Protein AF-A0A7S1YVV1-F1 (afdb_monomer_lite)

Sequence (171 aa):
YRSPTERMQSRLGAFLDSTLGRSPNRARGLRAMRRRYGSIETSPLPSRDYVLDRYAQHTSICRDSADVLRNCQVVSRLAGTAAVLLAATKAAASASAGVGRGGAGAGTAFAAALSILDGVLLPKRLAVVLAVLALAKRGADRLAGEYRFKYTEKYRDRDLARIPKVWADPE

pLDDT: mean 73.51, std 15.64, range [39.25, 96.25]

Structure (mmCIF, N/CA/C/O backbone):
data_AF-A0A7S1YVV1-F1
#
_entry.id   AF-A0A7S1YVV1-F1
#
loop_
_atom_site.group_PDB
_atom_site.id
_atom_site.type_symbol
_atom_site.label_atom_id
_atom_site.label_alt_id
_atom_site.label_comp_id
_atom_site.label_asym_id
_atom_site.label_entity_id
_atom_site.label_seq_id
_atom_site.pdbx_PDB_ins_code
_atom_site.Cartn_x
_atom_site.Cartn_y
_atom_site.Cartn_z
_atom_site.occupancy
_atom_site.B_iso_or_equiv
_atom_site.auth_seq_id
_atom_site.auth_comp_id
_atom_site.auth_asym_id
_atom_site.auth_atom_id
_atom_site.pdbx_PDB_model_num
ATOM 1 N N . TYR A 1 1 ? -28.665 -37.174 23.383 1.00 66.81 1 TYR A N 1
ATOM 2 C CA . TYR A 1 1 ? -27.239 -37.406 23.700 1.00 66.81 1 TYR A CA 1
ATOM 3 C C . TYR A 1 1 ? -26.436 -36.403 22.875 1.00 66.81 1 TYR A C 1
ATOM 5 O O . TYR A 1 1 ? -26.625 -36.402 21.670 1.00 66.81 1 TYR A O 1
ATOM 13 N N . ARG A 1 2 ? -25.663 -35.483 23.479 1.00 66.44 2 ARG A N 1
ATOM 14 C CA . ARG A 1 2 ? -24.862 -34.497 22.714 1.00 66.44 2 ARG A CA 1
ATOM 15 C C . ARG A 1 2 ? -23.501 -35.077 22.360 1.00 66.44 2 ARG A C 1
ATOM 17 O O . ARG A 1 2 ? -22.883 -35.702 23.228 1.00 66.44 2 ARG A O 1
ATOM 24 N N . SER A 1 3 ? -23.039 -34.837 21.137 1.00 79.12 3 SER A N 1
ATOM 25 C CA . SER A 1 3 ? -21.712 -35.275 20.699 1.00 79.12 3 SER A CA 1
ATOM 26 C C . SER A 1 3 ? -20.605 -34.572 21.506 1.00 79.12 3 SER A C 1
ATOM 28 O O . SER A 1 3 ? -20.814 -33.467 22.025 1.00 79.12 3 SER A O 1
ATOM 30 N N . PRO A 1 4 ? -19.410 -35.175 21.640 1.00 81.81 4 PRO A N 1
ATOM 31 C CA . PRO A 1 4 ? -18.269 -34.528 22.292 1.00 81.81 4 PRO A CA 1
ATOM 32 C C . PRO A 1 4 ? -17.956 -33.139 21.709 1.00 81.81 4 PRO A C 1
ATOM 34 O O . PRO A 1 4 ? -17.661 -32.208 22.458 1.00 81.81 4 PRO A O 1
ATOM 37 N N . THR A 1 5 ? -18.124 -32.973 20.395 1.00 79.44 5 THR A N 1
ATOM 38 C CA . THR A 1 5 ? -17.935 -31.705 19.678 1.00 79.44 5 THR A CA 1
ATOM 39 C C . THR A 1 5 ? -18.963 -30.646 20.081 1.00 79.44 5 THR A C 1
ATOM 41 O O . THR A 1 5 ? -18.585 -29.516 20.383 1.00 79.44 5 THR A O 1
ATOM 44 N N . GLU A 1 6 ? -20.249 -31.000 20.184 1.00 69.88 6 GLU A N 1
ATOM 45 C CA . GLU A 1 6 ? -21.296 -30.079 20.665 1.00 69.88 6 GLU A CA 1
ATOM 46 C C . GLU A 1 6 ? -21.071 -29.655 22.119 1.00 69.88 6 GLU A C 1
ATOM 48 O O . GLU A 1 6 ? -21.306 -28.504 22.488 1.00 69.88 6 GLU A O 1
ATOM 53 N N . ARG A 1 7 ? -20.598 -30.576 22.970 1.00 78.8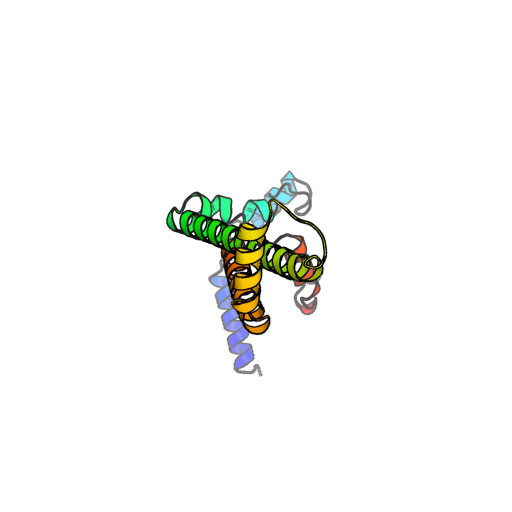8 7 ARG A N 1
ATOM 54 C CA . ARG A 1 7 ? -20.249 -30.249 24.361 1.00 78.88 7 ARG A CA 1
ATOM 55 C C . ARG A 1 7 ? -19.079 -29.273 24.419 1.00 78.88 7 ARG A C 1
ATOM 57 O O . ARG A 1 7 ? -19.101 -28.361 25.241 1.00 78.88 7 ARG A O 1
ATOM 64 N N . MET A 1 8 ? -18.083 -29.443 23.552 1.00 86.19 8 MET A N 1
ATOM 65 C CA . MET A 1 8 ? -16.940 -28.536 23.462 1.00 86.19 8 MET A CA 1
ATOM 66 C C . MET A 1 8 ? -17.362 -27.144 22.978 1.00 86.19 8 MET A C 1
ATOM 68 O O . MET A 1 8 ? -17.005 -26.159 23.615 1.00 86.19 8 MET A O 1
ATOM 72 N N . GLN A 1 9 ? -18.178 -27.053 21.924 1.00 75.50 9 GLN A N 1
ATOM 73 C CA . GLN A 1 9 ? -18.702 -25.776 21.421 1.00 75.50 9 GLN A CA 1
ATOM 74 C C . GLN A 1 9 ? -19.567 -25.058 22.462 1.00 75.50 9 GLN A C 1
ATOM 76 O O . GLN A 1 9 ? -19.410 -23.860 22.668 1.00 75.50 9 GLN A O 1
ATOM 81 N N . SER A 1 10 ? -20.418 -25.790 23.185 1.00 72.50 10 SER A N 1
ATOM 82 C CA . SER A 1 10 ? -21.220 -25.239 24.283 1.00 72.50 10 SER A CA 1
ATOM 83 C C . SER A 1 10 ? -20.358 -24.702 25.429 1.00 72.50 10 SER A C 1
ATOM 85 O O . SER A 1 10 ? -20.669 -23.648 25.979 1.00 72.50 10 SER A O 1
ATOM 87 N N . ARG A 1 11 ? -19.275 -25.402 25.788 1.00 82.31 11 ARG A N 1
ATOM 88 C CA . ARG A 1 11 ? -18.334 -24.950 26.824 1.00 82.31 11 ARG A CA 1
ATOM 89 C C . ARG A 1 11 ? -17.518 -23.750 26.372 1.00 82.31 11 ARG A C 1
ATOM 91 O O . ARG A 1 11 ? -17.296 -22.854 27.174 1.00 82.31 11 ARG A O 1
ATOM 98 N N . LEU A 1 12 ? -17.103 -23.720 25.107 1.00 77.50 12 LEU A N 1
ATOM 99 C CA . LEU A 1 12 ? -16.408 -22.579 24.522 1.00 77.50 12 LEU A CA 1
ATOM 100 C C . LEU A 1 12 ? -17.331 -21.357 24.463 1.00 77.50 12 LEU A C 1
ATOM 102 O O . LEU A 1 12 ? -16.908 -20.276 24.843 1.00 77.50 12 LEU A O 1
ATOM 106 N N . GLY A 1 13 ? -18.597 -21.535 24.075 1.00 65.69 13 GLY A N 1
ATOM 107 C CA . GLY A 1 13 ? -19.614 -20.483 24.121 1.00 65.69 13 GLY A CA 1
ATOM 108 C C . GLY A 1 13 ? -19.802 -19.937 25.537 1.00 65.69 13 GLY A C 1
ATOM 109 O O . GLY A 1 13 ? -19.641 -18.745 25.751 1.00 65.69 13 GLY A O 1
ATOM 110 N N . ALA A 1 14 ? -19.998 -20.812 26.529 1.00 69.06 14 ALA A N 1
ATOM 111 C CA . ALA A 1 14 ? -20.111 -20.410 27.934 1.00 69.06 14 ALA A CA 1
ATOM 112 C C . ALA A 1 14 ? -18.835 -19.738 28.479 1.00 69.06 14 ALA A C 1
ATOM 114 O O . ALA A 1 14 ? -18.907 -18.800 29.273 1.00 69.06 14 ALA A O 1
ATOM 115 N N . PHE A 1 15 ? -17.657 -20.203 28.058 1.00 78.94 15 PHE A N 1
ATOM 116 C CA . PHE A 1 15 ? -16.381 -19.575 28.380 1.00 78.94 15 PHE A CA 1
ATOM 117 C C . PHE A 1 15 ? -16.293 -18.175 27.773 1.00 78.94 15 PHE A C 1
ATOM 119 O O . PHE A 1 15 ? -15.973 -17.232 28.483 1.00 78.94 15 PHE A O 1
ATOM 126 N N . LEU A 1 16 ? -16.621 -18.002 26.494 1.00 66.44 16 LEU A N 1
ATOM 127 C CA . LEU A 1 16 ? -16.612 -16.692 25.846 1.00 66.44 16 LEU A CA 1
ATOM 128 C C . LEU A 1 16 ? -17.660 -15.764 26.473 1.00 66.44 16 LEU A C 1
ATOM 130 O O . LEU A 1 16 ? -17.327 -14.632 26.788 1.00 66.44 16 LEU A O 1
ATOM 134 N N . ASP A 1 17 ? -18.860 -16.250 26.781 1.00 54.97 17 ASP A N 1
ATOM 135 C CA . ASP A 1 17 ? -19.902 -15.470 27.462 1.00 54.97 17 ASP A CA 1
ATOM 136 C C . ASP A 1 17 ? -19.503 -15.037 28.884 1.00 54.97 17 ASP A C 1
ATOM 138 O O . ASP A 1 17 ? -19.935 -13.983 29.360 1.00 54.97 17 ASP A O 1
ATOM 142 N N . SER A 1 18 ? -18.681 -15.839 29.571 1.00 59.59 18 SER A N 1
ATOM 143 C CA . SER A 1 18 ? -18.198 -15.543 30.927 1.00 59.59 18 SER A CA 1
ATOM 144 C C . SER A 1 18 ? -16.902 -14.729 30.960 1.00 59.59 18 SER A C 1
ATOM 146 O O . SER A 1 18 ? -16.696 -13.974 31.909 1.00 59.59 18 SER A O 1
ATOM 148 N N . THR A 1 19 ? -16.041 -14.845 29.944 1.00 54.78 19 THR A N 1
ATOM 149 C CA . THR A 1 19 ? -14.706 -14.213 29.912 1.00 54.78 19 THR A CA 1
ATOM 150 C C . THR A 1 19 ? -14.622 -13.009 28.989 1.00 54.78 19 THR A C 1
ATOM 152 O O . THR A 1 19 ? -14.045 -11.991 29.375 1.00 54.78 19 THR A O 1
ATOM 155 N N . LEU A 1 20 ? -15.263 -13.050 27.818 1.00 52.06 20 LEU A N 1
ATOM 156 C CA . LEU A 1 20 ? -15.601 -11.849 27.059 1.00 52.06 20 LEU A CA 1
ATOM 157 C C . LEU A 1 20 ? -16.824 -11.247 27.733 1.00 52.06 20 LEU A C 1
ATOM 159 O O . LEU A 1 20 ? -17.927 -11.264 27.188 1.00 52.06 20 LEU A O 1
ATOM 163 N N . GLY A 1 21 ? -16.628 -10.768 28.965 1.00 43.41 21 GLY A N 1
ATOM 164 C CA . GLY A 1 21 ? -17.681 -10.141 29.736 1.00 43.41 21 GLY A CA 1
ATOM 165 C C . GLY A 1 21 ? -18.436 -9.205 28.811 1.00 43.41 21 GLY A C 1
ATOM 166 O O . GLY A 1 21 ? -17.819 -8.339 28.182 1.00 43.41 21 GLY A O 1
ATOM 167 N N . ARG A 1 22 ? -19.756 -9.428 28.681 1.00 49.41 22 ARG A N 1
ATOM 168 C CA . ARG A 1 22 ? -20.704 -8.434 28.162 1.00 49.41 22 ARG A CA 1
ATOM 169 C C . ARG A 1 22 ? -20.145 -7.091 28.583 1.00 49.41 22 ARG A C 1
ATOM 171 O O . ARG A 1 22 ? -20.115 -6.872 29.794 1.00 49.41 22 ARG A O 1
ATOM 178 N N . SER A 1 23 ? -19.611 -6.302 27.636 1.00 45.78 23 SER A N 1
ATOM 179 C CA . SER A 1 23 ? -18.750 -5.159 27.980 1.00 45.78 23 SER A CA 1
ATOM 180 C C . SER A 1 23 ? -19.382 -4.458 29.182 1.00 45.78 23 SER A C 1
ATOM 182 O O . SER A 1 23 ? -20.587 -4.183 29.114 1.00 45.78 23 SER A O 1
ATOM 184 N N . PRO A 1 24 ? -18.695 -4.324 30.329 1.00 41.78 24 PRO A N 1
ATOM 185 C CA . PRO A 1 24 ? -19.339 -3.817 31.529 1.00 41.78 24 PRO A CA 1
ATOM 186 C C . PRO A 1 24 ? -20.070 -2.521 31.175 1.00 41.78 24 PRO A C 1
ATOM 188 O O . PRO A 1 24 ? -19.502 -1.646 30.526 1.00 41.78 24 PRO A O 1
ATOM 191 N N . ASN A 1 25 ? -21.359 -2.432 31.513 1.00 48.81 25 ASN A N 1
ATOM 192 C CA . ASN A 1 25 ? -22.266 -1.349 31.108 1.00 48.81 25 ASN A CA 1
ATOM 193 C C . ASN A 1 25 ? -22.758 -1.327 29.642 1.00 48.81 25 ASN A C 1
ATOM 195 O O . ASN A 1 25 ? -23.407 -0.353 29.282 1.00 48.81 25 ASN A O 1
ATOM 199 N N . ARG A 1 26 ? -22.594 -2.361 28.803 1.00 53.50 26 ARG A N 1
ATOM 200 C CA . ARG A 1 26 ? -23.091 -2.368 27.405 1.00 53.50 26 ARG A CA 1
ATOM 201 C C . ARG A 1 26 ? -24.597 -2.149 27.324 1.00 53.50 26 ARG A C 1
ATOM 203 O O . ARG A 1 26 ? -25.046 -1.246 26.633 1.00 53.50 26 ARG A O 1
ATOM 210 N N . ALA A 1 27 ? -25.393 -2.917 28.070 1.00 52.69 27 ALA A N 1
ATOM 211 C CA . ALA A 1 27 ? -26.847 -2.736 28.095 1.00 52.69 27 ALA A CA 1
ATOM 212 C C . ALA A 1 27 ? -27.244 -1.360 28.661 1.00 52.69 27 ALA A C 1
ATOM 214 O O . ALA A 1 27 ? -28.182 -0.735 28.173 1.00 52.69 27 ALA A O 1
ATOM 215 N N . ARG A 1 28 ? -26.505 -0.858 29.659 1.00 57.12 28 ARG A N 1
ATOM 216 C CA . ARG A 1 28 ? -26.718 0.475 30.239 1.00 57.12 28 ARG A CA 1
ATOM 217 C C . ARG A 1 28 ? -26.386 1.579 29.229 1.00 57.12 28 ARG A C 1
ATOM 219 O O . ARG A 1 28 ? -27.169 2.509 29.092 1.00 57.12 28 ARG A O 1
ATOM 226 N N . GLY A 1 29 ? -25.292 1.428 28.487 1.00 61.12 29 GLY A N 1
ATOM 227 C CA . GLY A 1 29 ? -24.808 2.327 27.445 1.00 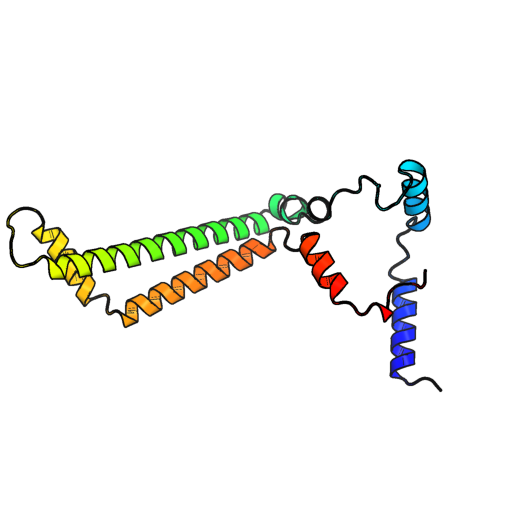61.12 29 GLY A CA 1
ATOM 228 C C . GLY A 1 29 ? -25.693 2.320 26.204 1.00 61.12 29 GLY A C 1
ATOM 229 O O . GLY A 1 29 ? -26.063 3.383 25.731 1.00 61.12 29 GLY A O 1
ATOM 230 N N . LEU A 1 30 ? -26.141 1.150 25.739 1.00 62.25 30 LEU A N 1
ATOM 231 C CA . LEU A 1 30 ? -27.107 1.026 24.642 1.00 62.25 30 LEU A CA 1
ATOM 232 C C . LEU A 1 30 ? -28.462 1.637 25.021 1.00 62.25 30 LEU A C 1
ATOM 234 O O . LEU A 1 30 ? -29.039 2.381 24.235 1.00 62.25 30 LEU A O 1
ATOM 238 N N . ARG A 1 31 ? -28.953 1.400 26.247 1.00 66.88 31 ARG A N 1
ATOM 239 C CA . ARG A 1 31 ? -30.178 2.047 26.754 1.00 66.88 31 ARG A CA 1
ATOM 240 C C . ARG A 1 31 ? -29.999 3.551 26.968 1.00 66.88 31 ARG A C 1
ATOM 242 O O . ARG A 1 31 ? -30.969 4.285 26.820 1.00 66.88 31 ARG A O 1
ATOM 249 N N . ALA A 1 32 ? -28.812 4.017 27.354 1.00 68.81 32 ALA A N 1
ATOM 250 C CA . ALA A 1 32 ? -28.509 5.442 27.483 1.00 68.81 32 ALA A CA 1
ATOM 251 C C . ALA A 1 32 ? -28.427 6.122 26.108 1.00 68.81 32 ALA A C 1
ATOM 253 O O . ALA A 1 32 ? -29.015 7.181 25.927 1.00 68.81 32 ALA A O 1
ATOM 254 N N . MET A 1 33 ? -27.787 5.486 25.121 1.00 63.91 33 MET A N 1
ATOM 255 C CA . MET A 1 33 ? -27.728 5.970 23.738 1.00 63.91 33 MET A CA 1
ATOM 256 C C . MET A 1 33 ? -29.107 5.986 23.086 1.00 63.91 33 MET A C 1
ATOM 258 O O . MET A 1 33 ? -29.492 7.007 22.531 1.00 63.91 33 MET A O 1
ATOM 262 N N . ARG A 1 34 ? -29.899 4.917 23.237 1.00 69.56 34 ARG A N 1
ATOM 263 C CA . ARG A 1 34 ? -31.285 4.881 22.748 1.00 69.56 34 ARG A CA 1
ATOM 264 C C . ARG A 1 34 ? -32.140 5.980 23.383 1.00 69.56 34 ARG A C 1
ATOM 266 O O . ARG A 1 34 ? -32.913 6.620 22.687 1.00 69.56 34 ARG A O 1
ATOM 273 N N . ARG A 1 35 ? -31.972 6.241 24.686 1.00 73.25 35 ARG A N 1
ATOM 274 C CA . ARG A 1 35 ? -32.659 7.349 25.375 1.00 73.25 35 ARG A CA 1
ATOM 275 C C . ARG A 1 35 ? -32.212 8.730 24.892 1.00 73.25 35 ARG A C 1
ATOM 277 O O . ARG A 1 35 ? -33.027 9.640 24.875 1.00 73.25 35 ARG A O 1
ATOM 284 N N . ARG A 1 36 ? -30.942 8.887 24.516 1.00 70.38 36 ARG A N 1
ATOM 285 C CA . ARG A 1 36 ? -30.363 10.170 24.094 1.00 70.38 36 ARG A CA 1
ATOM 286 C C . ARG A 1 36 ? -30.614 10.498 22.619 1.00 70.38 36 ARG A C 1
ATOM 288 O O . ARG A 1 36 ? -30.730 11.670 22.292 1.00 70.38 36 ARG A O 1
ATOM 295 N N . TYR A 1 37 ? -30.701 9.486 21.754 1.00 66.62 37 TYR A N 1
ATOM 296 C CA . TYR A 1 37 ? -30.751 9.651 20.292 1.00 66.62 37 TYR A CA 1
ATOM 297 C C . TYR A 1 37 ? -31.961 8.977 19.619 1.00 66.62 37 TYR A C 1
ATOM 299 O 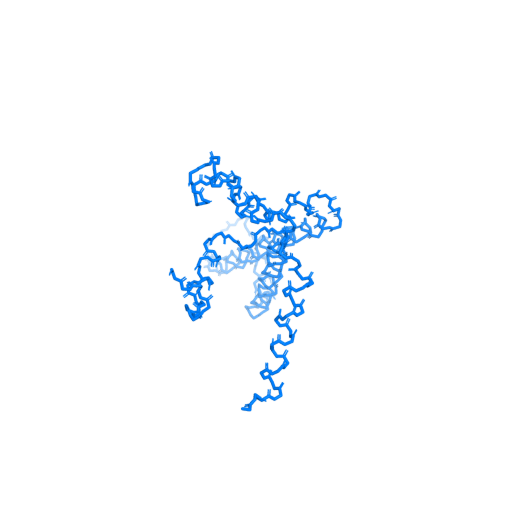O . TYR A 1 37 ? -32.038 8.926 18.394 1.00 66.62 37 TYR A O 1
ATOM 307 N N . GLY A 1 38 ? -32.905 8.440 20.399 1.00 67.69 38 GLY A N 1
ATOM 308 C CA . GLY A 1 38 ? -34.130 7.783 19.919 1.00 67.69 38 GLY A CA 1
ATOM 309 C C . GLY A 1 38 ? -33.916 6.346 19.428 1.00 67.69 38 GLY A C 1
ATOM 310 O O . GLY A 1 38 ? -34.652 5.438 19.818 1.00 67.69 38 GLY A O 1
ATOM 311 N N . SER A 1 39 ? -32.863 6.101 18.647 1.00 63.16 39 SER A N 1
ATOM 312 C CA . SER A 1 39 ? -32.442 4.766 18.217 1.00 63.16 39 SER A CA 1
ATOM 313 C C . SER A 1 39 ? -30.920 4.609 18.302 1.00 63.16 39 SER A C 1
ATOM 315 O O . SER A 1 39 ? -30.175 5.585 18.383 1.00 63.16 39 SER A O 1
ATOM 317 N N . ILE A 1 40 ? -30.448 3.360 18.329 1.00 57.75 40 ILE A N 1
ATOM 318 C CA . ILE A 1 40 ? -29.007 3.057 18.297 1.00 57.75 40 ILE A CA 1
ATOM 319 C C . ILE A 1 40 ? -28.443 3.307 16.887 1.00 57.75 40 ILE A C 1
ATOM 321 O O . ILE A 1 40 ? -27.277 3.664 16.761 1.00 57.75 40 ILE A O 1
ATOM 325 N N . GLU A 1 41 ? -29.279 3.187 15.854 1.00 55.88 41 GLU A N 1
ATOM 326 C CA . GLU A 1 41 ? -28.926 3.412 14.445 1.00 55.88 41 GLU A CA 1
ATOM 327 C C . GLU A 1 41 ? -28.773 4.902 14.110 1.00 55.88 41 GLU A C 1
ATOM 329 O O . GLU A 1 41 ? -27.950 5.270 13.282 1.00 55.88 41 GLU A O 1
ATOM 334 N N . THR A 1 42 ? -29.517 5.768 14.803 1.00 52.81 42 THR A N 1
ATOM 335 C CA . THR A 1 42 ? -29.451 7.236 14.680 1.00 52.81 42 THR A CA 1
ATOM 336 C C . THR A 1 42 ? -28.475 7.876 15.665 1.00 52.81 42 THR A C 1
ATOM 338 O O . THR A 1 42 ? -28.339 9.099 15.700 1.00 52.81 42 THR A O 1
ATOM 341 N N . SER A 1 43 ? -27.796 7.074 16.490 1.00 55.81 43 SER A N 1
ATOM 342 C CA . SER A 1 43 ? -26.763 7.574 17.392 1.00 55.81 43 SER A CA 1
ATOM 343 C C . SER A 1 43 ? -25.583 8.109 16.569 1.00 55.81 43 SER A C 1
ATOM 345 O O . SER A 1 43 ? -25.128 7.402 15.671 1.00 55.81 43 SER A O 1
ATOM 347 N N . PRO A 1 44 ? -25.010 9.284 16.903 1.00 60.12 44 PRO A N 1
ATOM 348 C CA . PRO A 1 44 ? -23.807 9.828 16.274 1.00 60.12 44 PRO A CA 1
ATOM 349 C C . PRO A 1 44 ? -22.564 9.063 16.754 1.00 60.12 44 PRO A C 1
ATOM 351 O O . PRO A 1 44 ? -21.600 9.640 17.256 1.00 60.12 44 PRO A O 1
ATOM 354 N N . LEU A 1 45 ? -22.615 7.732 16.692 1.00 65.56 45 LEU A N 1
ATOM 355 C CA . LEU A 1 45 ? -21.442 6.912 16.903 1.00 65.56 45 LEU A CA 1
ATOM 356 C C . LEU A 1 45 ? -20.450 7.275 15.799 1.00 65.56 45 LEU A C 1
ATOM 358 O O . LEU A 1 45 ? -20.838 7.326 14.629 1.00 65.56 45 LEU A O 1
ATOM 362 N N . PRO A 1 46 ? -19.188 7.560 16.151 1.00 66.94 46 PRO A N 1
ATOM 363 C CA . PRO A 1 46 ? -18.183 7.801 15.140 1.00 66.94 46 PRO A CA 1
ATOM 364 C C . PRO A 1 46 ? -18.117 6.595 14.203 1.00 66.94 46 PRO A C 1
ATOM 366 O O . PRO A 1 46 ? -18.211 5.444 14.644 1.00 66.94 46 PRO A O 1
ATOM 369 N N . SER A 1 47 ? -17.977 6.875 12.909 1.00 73.19 47 SER A N 1
ATOM 370 C CA . SER A 1 47 ? -17.912 5.840 11.884 1.00 73.19 47 SER A CA 1
ATOM 371 C C . SER A 1 47 ? -16.792 4.849 12.190 1.00 73.19 47 SER A C 1
ATOM 373 O O . SER A 1 47 ? -15.794 5.175 12.842 1.00 73.19 47 SER A O 1
ATOM 375 N N . ARG A 1 48 ? -16.923 3.619 11.686 1.00 69.19 48 ARG A N 1
ATOM 376 C CA . ARG A 1 48 ? -15.849 2.619 11.806 1.00 69.19 48 ARG A CA 1
ATOM 377 C C . ARG A 1 48 ? -14.515 3.140 11.286 1.00 69.19 48 ARG A C 1
ATOM 379 O O . ARG A 1 48 ? -13.485 2.825 11.868 1.00 69.19 48 ARG A O 1
ATOM 386 N N . ASP A 1 49 ? -14.564 3.941 10.229 1.00 69.69 49 ASP A N 1
ATOM 387 C CA . ASP A 1 49 ? -13.410 4.589 9.619 1.00 69.69 49 ASP A CA 1
ATOM 388 C C . ASP A 1 49 ? -12.677 5.492 10.617 1.00 69.69 49 ASP A C 1
ATOM 390 O O . ASP A 1 49 ? -11.453 5.501 10.633 1.00 69.69 49 ASP A O 1
ATOM 394 N N . TYR A 1 50 ? -13.409 6.177 11.498 1.00 71.38 50 TYR A N 1
ATOM 395 C CA . TYR A 1 50 ? -12.838 6.975 12.582 1.00 71.38 50 TYR A CA 1
ATOM 396 C C . TYR A 1 50 ? -12.358 6.107 13.756 1.00 71.38 50 TYR A C 1
ATOM 398 O O . TYR A 1 50 ? -11.249 6.272 14.259 1.00 71.38 50 TYR A O 1
ATOM 406 N N . VAL A 1 51 ? -13.188 5.158 14.205 1.00 74.44 51 VAL A N 1
ATOM 407 C CA . VAL A 1 51 ? -12.916 4.340 15.406 1.00 74.44 51 VAL A CA 1
ATOM 408 C C . VAL A 1 51 ? -11.795 3.334 15.195 1.00 74.44 51 VAL A C 1
ATOM 410 O O . VAL A 1 51 ? -11.167 2.911 16.158 1.00 74.44 51 VAL A O 1
ATOM 413 N N . LEU A 1 52 ? -11.553 2.908 13.964 1.00 76.12 52 LEU A N 1
ATOM 414 C CA . LEU A 1 52 ? -10.553 1.896 13.649 1.00 76.12 52 LEU A CA 1
ATOM 415 C C . LEU A 1 52 ? -9.442 2.455 12.766 1.00 76.12 52 LEU A C 1
ATOM 417 O O . LEU A 1 52 ? -8.732 1.677 12.123 1.00 76.12 52 LEU A O 1
ATOM 421 N N . ASP A 1 53 ? -9.268 3.779 12.740 1.00 80.81 53 ASP A N 1
ATOM 422 C CA . ASP A 1 53 ? -8.151 4.400 12.045 1.00 80.81 53 ASP A CA 1
ATOM 423 C C . ASP A 1 53 ? -6.816 4.005 12.693 1.00 80.81 53 ASP A C 1
ATOM 425 O O . ASP A 1 53 ? -6.262 4.686 13.558 1.00 80.81 53 ASP A O 1
ATOM 429 N N . ARG A 1 54 ? -6.267 2.881 12.230 1.00 81.69 54 ARG A N 1
ATOM 430 C CA . ARG A 1 54 ? -4.968 2.352 12.652 1.00 81.69 54 ARG A CA 1
ATOM 431 C C . ARG A 1 54 ? -3.839 3.347 12.384 1.00 81.69 54 ARG A C 1
ATOM 433 O O . ARG A 1 54 ? -2.814 3.298 13.072 1.00 81.69 54 ARG A O 1
ATOM 440 N N . TYR A 1 55 ? -3.993 4.233 11.399 1.00 86.69 55 TYR A N 1
ATOM 441 C CA . TYR A 1 55 ? -2.981 5.242 11.147 1.00 86.69 55 TYR A CA 1
ATOM 442 C C . TYR A 1 55 ? -2.961 6.263 12.283 1.00 86.69 55 TYR A C 1
ATOM 444 O O . TYR A 1 55 ? -1.930 6.393 12.940 1.00 86.69 55 TYR A O 1
ATOM 452 N N . ALA A 1 56 ? -4.094 6.913 12.564 1.00 84.38 56 ALA A N 1
ATOM 453 C CA . ALA A 1 56 ? -4.195 7.920 13.621 1.00 84.38 56 ALA A CA 1
ATOM 454 C C . ALA A 1 56 ? -3.970 7.358 15.033 1.00 84.38 56 ALA A C 1
ATOM 456 O O . ALA A 1 56 ? -3.412 8.051 15.879 1.00 84.38 56 ALA A O 1
ATOM 457 N N . GLN A 1 57 ? -4.387 6.116 15.292 1.00 84.25 57 GLN A N 1
ATOM 458 C CA . GLN A 1 57 ? -4.334 5.524 16.633 1.00 84.25 57 GLN A CA 1
ATOM 459 C C . GLN A 1 57 ? -2.997 4.877 16.987 1.00 84.25 57 GLN A C 1
ATOM 461 O O . GLN A 1 57 ? -2.692 4.730 18.16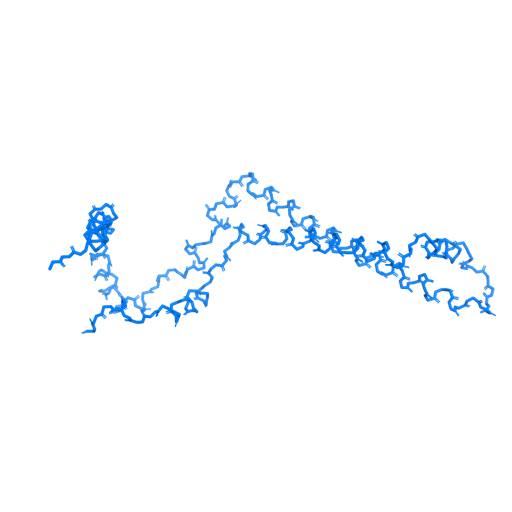7 1.00 84.25 57 GLN A O 1
ATOM 466 N N . HIS A 1 58 ? -2.223 4.436 15.995 1.00 88.19 58 HIS A N 1
ATOM 467 C CA . HIS A 1 58 ? -1.003 3.670 16.250 1.00 88.19 58 HIS A CA 1
ATOM 468 C C . HIS A 1 58 ? 0.148 4.090 15.348 1.00 88.19 58 HIS A C 1
ATOM 470 O O . HIS A 1 58 ? 1.220 4.434 15.837 1.00 88.19 58 HIS A O 1
ATOM 476 N N . THR A 1 59 ? -0.048 4.066 14.030 1.00 88.69 59 THR A N 1
ATOM 477 C CA . THR A 1 59 ? 1.057 4.275 13.080 1.00 88.69 59 THR A CA 1
ATOM 478 C C . THR A 1 59 ? 1.663 5.673 13.191 1.00 88.69 59 THR A C 1
ATOM 480 O O . THR A 1 59 ? 2.869 5.809 13.043 1.00 88.69 59 THR A O 1
ATOM 483 N N . SER A 1 60 ? 0.862 6.703 13.467 1.00 90.00 60 SER A N 1
ATOM 484 C CA . SER A 1 60 ? 1.335 8.083 13.647 1.00 90.00 60 SER A CA 1
ATOM 485 C C . SER A 1 60 ? 2.117 8.294 14.949 1.00 90.00 60 SER A C 1
ATOM 487 O O . SER A 1 60 ? 2.949 9.195 15.016 1.00 90.00 60 SER A O 1
ATOM 489 N N . ILE A 1 61 ? 1.853 7.474 15.970 1.00 92.00 61 ILE A N 1
ATOM 490 C CA . ILE A 1 61 ? 2.454 7.573 17.307 1.00 92.00 61 ILE A CA 1
ATOM 491 C C . ILE A 1 61 ? 3.728 6.720 17.382 1.00 92.00 61 ILE A C 1
ATOM 493 O O . ILE A 1 61 ? 4.735 7.131 17.954 1.00 92.00 61 ILE A O 1
ATOM 497 N N . CYS A 1 62 ? 3.700 5.524 16.788 1.00 92.81 62 CYS A N 1
ATOM 498 C CA . CYS A 1 62 ? 4.814 4.584 16.778 1.00 92.81 62 CYS A CA 1
ATOM 499 C C . CYS A 1 62 ? 5.799 4.909 15.646 1.00 92.81 62 CYS A C 1
ATOM 501 O O . CYS A 1 62 ? 5.506 4.690 14.467 1.00 92.81 62 CYS A O 1
ATOM 503 N N . ARG A 1 63 ? 7.002 5.365 16.016 1.00 94.25 63 ARG A N 1
ATOM 504 C CA . ARG A 1 63 ? 8.067 5.725 15.070 1.00 94.25 63 ARG A CA 1
ATOM 505 C C . ARG A 1 63 ? 8.429 4.584 14.117 1.00 94.25 63 ARG A C 1
ATOM 507 O O . ARG A 1 63 ? 8.459 4.807 12.914 1.00 94.25 63 ARG A O 1
ATOM 514 N N . ASP A 1 64 ? 8.604 3.368 14.626 1.00 93.50 64 ASP A N 1
ATOM 515 C CA . ASP A 1 64 ? 8.981 2.212 13.802 1.00 93.50 64 ASP A CA 1
ATOM 516 C C . ASP A 1 64 ? 7.929 1.916 12.724 1.00 93.50 64 ASP A C 1
ATOM 518 O O . ASP A 1 64 ? 8.250 1.666 11.563 1.00 93.50 64 ASP A O 1
ATOM 522 N N . SER A 1 65 ? 6.646 2.009 13.086 1.00 91.12 65 SER A N 1
ATOM 523 C CA . SER A 1 65 ? 5.541 1.810 12.142 1.00 91.12 65 SER A CA 1
ATOM 524 C C . SER A 1 65 ? 5.485 2.922 11.091 1.00 91.12 65 SER A C 1
ATOM 526 O O . SER A 1 65 ? 5.284 2.645 9.905 1.00 91.12 65 SER A O 1
ATOM 528 N N . ALA A 1 66 ? 5.686 4.175 11.506 1.00 92.56 66 ALA A N 1
ATOM 529 C CA . ALA A 1 66 ? 5.746 5.319 10.602 1.00 92.56 66 ALA A CA 1
ATOM 530 C C . ALA A 1 66 ? 6.922 5.216 9.617 1.00 92.56 66 ALA A C 1
ATOM 532 O O . ALA A 1 66 ? 6.757 5.503 8.426 1.00 92.56 66 ALA A O 1
ATOM 533 N N . ASP A 1 67 ? 8.087 4.776 10.091 1.00 95.31 67 ASP A N 1
ATOM 534 C CA . ASP A 1 67 ? 9.298 4.624 9.287 1.00 95.31 67 ASP A CA 1
ATOM 535 C C . ASP A 1 67 ? 9.142 3.494 8.260 1.00 95.31 67 ASP A C 1
ATOM 537 O O . ASP A 1 67 ? 9.444 3.689 7.079 1.00 95.31 67 ASP A O 1
ATOM 541 N N . VAL A 1 68 ? 8.561 2.351 8.643 1.00 93.44 68 VAL A N 1
ATOM 542 C CA . VAL A 1 68 ? 8.238 1.271 7.692 1.00 93.44 68 VAL A CA 1
ATOM 543 C C . VAL A 1 68 ? 7.262 1.750 6.616 1.00 93.44 68 VAL A C 1
ATOM 545 O O . VAL A 1 68 ? 7.495 1.518 5.425 1.00 93.44 68 VAL A O 1
ATOM 548 N N . LEU A 1 69 ? 6.194 2.456 6.999 1.00 94.19 69 LEU A N 1
ATOM 549 C CA . LEU A 1 69 ? 5.229 3.005 6.045 1.00 94.19 69 LEU A CA 1
ATOM 550 C C . LEU A 1 69 ? 5.893 3.999 5.079 1.00 94.19 69 LEU A C 1
ATOM 552 O O . LEU A 1 69 ? 5.632 3.952 3.873 1.00 94.19 69 LEU A O 1
ATOM 556 N N . ARG A 1 70 ? 6.771 4.873 5.583 1.00 94.88 70 ARG A N 1
ATOM 557 C CA . ARG A 1 70 ? 7.538 5.823 4.765 1.00 94.88 70 ARG A CA 1
ATOM 558 C C . ARG A 1 70 ? 8.439 5.094 3.774 1.00 94.88 70 ARG A C 1
ATOM 560 O O . ARG A 1 70 ? 8.400 5.401 2.584 1.00 94.88 70 ARG A O 1
ATOM 567 N N . ASN A 1 71 ? 9.188 4.099 4.237 1.00 95.31 71 ASN A N 1
ATOM 568 C CA . ASN A 1 71 ? 10.075 3.303 3.391 1.00 95.31 71 ASN A CA 1
ATOM 569 C C . ASN A 1 71 ? 9.294 2.573 2.294 1.00 95.31 71 ASN A C 1
ATOM 571 O O . ASN A 1 71 ? 9.695 2.602 1.133 1.00 95.31 71 ASN A O 1
ATOM 575 N N . CYS A 1 72 ? 8.127 2.010 2.611 1.00 94.62 72 CYS A N 1
ATOM 576 C CA . CYS A 1 72 ? 7.263 1.384 1.610 1.00 94.62 72 CYS A CA 1
ATOM 577 C C . CYS A 1 72 ? 6.771 2.381 0.555 1.00 94.62 72 CYS A C 1
ATOM 579 O O . CYS A 1 72 ? 6.771 2.072 -0.635 1.00 94.62 72 CYS A O 1
ATOM 581 N N . GLN A 1 73 ? 6.391 3.596 0.956 1.00 94.38 73 GLN A N 1
ATOM 582 C CA . GLN A 1 73 ? 5.990 4.638 0.006 1.00 94.38 73 GLN A CA 1
ATOM 583 C C . GLN A 1 73 ? 7.149 5.063 -0.900 1.00 94.38 73 GLN A C 1
ATOM 585 O O . GLN A 1 73 ? 6.945 5.254 -2.099 1.00 94.38 73 GLN A O 1
ATOM 590 N N . VAL A 1 74 ? 8.360 5.184 -0.350 1.00 96.25 74 VAL A N 1
ATOM 591 C CA . VAL A 1 74 ? 9.573 5.480 -1.122 1.00 96.25 74 VAL A CA 1
ATOM 592 C C . VAL A 1 74 ? 9.845 4.363 -2.126 1.00 96.25 74 VAL A C 1
ATOM 594 O O . VAL A 1 74 ? 9.966 4.646 -3.314 1.00 96.25 74 VAL A O 1
ATOM 597 N N . VAL A 1 75 ? 9.848 3.101 -1.691 1.00 94.75 75 VAL A N 1
ATOM 598 C CA . VAL A 1 75 ? 10.053 1.941 -2.573 1.00 94.75 75 VAL A CA 1
ATOM 599 C C . VAL A 1 75 ? 8.991 1.880 -3.669 1.00 94.75 75 VAL A C 1
ATOM 601 O O . VAL A 1 75 ? 9.337 1.702 -4.831 1.00 94.75 75 VAL A O 1
ATOM 604 N N . SER A 1 76 ? 7.712 2.079 -3.339 1.00 94.00 76 SER A N 1
ATOM 605 C CA . SER A 1 76 ? 6.624 2.067 -4.325 1.00 94.00 76 SER A CA 1
ATOM 606 C C . SER A 1 76 ? 6.790 3.162 -5.384 1.00 94.00 76 SER A C 1
ATOM 608 O O . SER A 1 76 ? 6.663 2.893 -6.583 1.00 94.00 76 SER A O 1
ATOM 610 N N . ARG A 1 77 ? 7.143 4.385 -4.961 1.00 94.44 77 ARG A N 1
ATOM 611 C CA . ARG A 1 77 ? 7.413 5.503 -5.875 1.00 94.44 77 ARG A CA 1
ATOM 612 C C . ARG A 1 77 ? 8.627 5.224 -6.747 1.00 94.44 77 ARG A C 1
ATOM 614 O O . ARG A 1 77 ? 8.507 5.337 -7.959 1.00 94.44 77 ARG A O 1
ATOM 621 N N . LEU A 1 78 ? 9.751 4.827 -6.152 1.00 94.69 78 LEU A N 1
ATOM 622 C CA . LEU A 1 78 ? 10.992 4.545 -6.875 1.00 94.69 78 LEU A CA 1
ATOM 623 C C . LEU A 1 78 ? 10.828 3.387 -7.860 1.00 94.69 78 LEU A C 1
ATOM 625 O O . LEU A 1 78 ? 11.276 3.482 -8.996 1.00 94.69 78 LEU A O 1
ATOM 629 N N . ALA A 1 79 ? 10.148 2.311 -7.463 1.00 92.12 79 ALA A N 1
ATOM 630 C CA . ALA A 1 79 ? 9.881 1.186 -8.350 1.00 92.12 79 ALA A CA 1
ATOM 631 C C . ALA A 1 79 ? 8.964 1.591 -9.514 1.00 92.12 79 ALA A C 1
ATOM 633 O O . ALA A 1 79 ? 9.200 1.193 -10.654 1.00 92.12 79 ALA A O 1
ATOM 634 N N . GLY A 1 80 ? 7.947 2.416 -9.244 1.00 91.12 80 GLY A N 1
ATOM 635 C CA . GLY A 1 80 ? 7.068 2.968 -10.272 1.00 91.12 80 GLY A CA 1
ATOM 636 C C . GLY A 1 80 ? 7.801 3.890 -11.248 1.00 91.12 80 GLY A C 1
ATOM 637 O O . GLY A 1 80 ? 7.692 3.703 -12.458 1.00 91.12 80 GLY A O 1
ATOM 638 N N . THR A 1 81 ? 8.577 4.854 -10.746 1.00 92.69 81 THR A N 1
ATOM 639 C CA . THR A 1 81 ? 9.333 5.790 -11.591 1.00 92.69 81 THR A CA 1
ATOM 640 C C . THR A 1 81 ? 10.416 5.076 -12.388 1.00 92.69 81 THR A C 1
ATOM 642 O O . THR A 1 81 ? 10.538 5.326 -13.584 1.00 92.69 81 THR A O 1
ATOM 645 N N . ALA A 1 82 ? 11.146 4.137 -11.781 1.00 90.75 82 ALA A N 1
ATOM 646 C CA . ALA A 1 82 ? 12.141 3.325 -12.476 1.00 90.75 82 ALA A CA 1
ATOM 647 C C . ALA A 1 82 ? 11.510 2.486 -13.596 1.00 90.75 82 ALA A C 1
ATOM 649 O O . ALA A 1 82 ? 12.052 2.439 -14.696 1.00 90.75 82 ALA A O 1
ATOM 650 N N . ALA A 1 83 ? 10.346 1.872 -13.356 1.00 90.38 83 ALA A N 1
ATOM 651 C CA . ALA A 1 83 ? 9.642 1.102 -14.379 1.00 90.38 83 ALA A CA 1
ATOM 652 C C . ALA A 1 83 ? 9.200 1.982 -15.560 1.00 90.38 83 ALA A C 1
ATOM 654 O O . ALA A 1 83 ? 9.391 1.598 -16.713 1.00 90.38 83 ALA A O 1
ATOM 655 N N . VAL A 1 84 ? 8.664 3.178 -15.284 1.00 89.81 84 VAL A N 1
ATOM 656 C CA . VAL A 1 84 ? 8.273 4.145 -16.324 1.00 89.81 84 VAL A CA 1
ATOM 657 C C . VAL A 1 84 ? 9.489 4.625 -17.116 1.00 89.81 84 VAL A C 1
ATOM 659 O O . VAL A 1 84 ? 9.447 4.624 -18.343 1.00 89.81 84 VAL A O 1
ATOM 662 N N . LEU A 1 85 ? 10.588 4.981 -16.445 1.00 88.94 85 LEU A N 1
ATOM 663 C CA . LEU A 1 85 ? 11.823 5.421 -17.101 1.00 88.94 85 LEU A CA 1
ATOM 664 C C . LEU A 1 85 ? 12.442 4.312 -17.961 1.00 88.94 85 LEU A C 1
ATOM 666 O O . LEU A 1 85 ? 12.864 4.570 -19.086 1.00 88.94 85 LEU A O 1
ATOM 670 N N . LEU A 1 86 ? 12.459 3.068 -17.480 1.00 86.94 86 LEU A N 1
ATOM 671 C CA . LEU A 1 86 ? 12.948 1.920 -18.251 1.00 86.94 86 LEU A CA 1
ATOM 672 C C . LEU A 1 86 ? 12.069 1.629 -19.473 1.00 86.94 86 LEU A C 1
ATOM 674 O O . LEU A 1 86 ? 12.582 1.348 -20.555 1.00 86.94 86 LEU A O 1
ATOM 678 N N . ALA A 1 87 ? 10.747 1.728 -19.330 1.00 85.81 87 ALA A N 1
ATOM 679 C CA . ALA A 1 87 ? 9.831 1.559 -20.452 1.00 85.81 87 ALA A CA 1
ATOM 680 C C . ALA A 1 87 ? 9.984 2.688 -21.487 1.00 85.81 87 ALA A C 1
ATOM 682 O O . ALA A 1 87 ? 10.055 2.418 -22.685 1.00 85.81 87 ALA A O 1
ATOM 683 N N . ALA A 1 88 ? 10.095 3.940 -21.032 1.00 85.06 88 ALA A N 1
ATOM 684 C CA . ALA A 1 88 ? 10.272 5.106 -21.893 1.00 85.06 88 ALA A CA 1
ATOM 685 C C . ALA A 1 88 ? 11.614 5.080 -22.637 1.00 85.06 88 ALA A C 1
ATOM 687 O O . ALA A 1 88 ? 11.655 5.346 -23.835 1.00 85.06 88 ALA A O 1
ATOM 688 N N . THR A 1 89 ? 12.703 4.706 -21.958 1.00 81.69 89 THR A N 1
ATOM 689 C CA . THR A 1 89 ? 14.025 4.576 -22.593 1.00 81.69 89 THR A CA 1
ATOM 690 C C . THR A 1 89 ? 14.041 3.462 -23.633 1.00 81.69 89 THR A C 1
ATOM 692 O O . THR A 1 89 ? 14.565 3.678 -24.724 1.00 81.69 89 THR A O 1
ATOM 695 N N . LYS A 1 90 ? 13.398 2.313 -23.372 1.00 79.50 90 LYS A N 1
ATOM 696 C CA . LYS A 1 90 ? 13.245 1.262 -24.390 1.00 79.50 90 LYS A CA 1
ATOM 697 C C . LYS A 1 90 ? 12.407 1.735 -25.579 1.00 79.50 90 LYS A C 1
ATOM 699 O O . LYS A 1 90 ? 12.813 1.521 -26.714 1.00 79.50 90 LYS A O 1
ATOM 704 N N . ALA A 1 91 ? 11.274 2.394 -25.339 1.00 80.44 91 ALA A N 1
ATOM 705 C CA . ALA A 1 91 ? 10.420 2.907 -26.410 1.00 80.44 91 ALA A CA 1
ATOM 706 C C . ALA A 1 91 ? 11.153 3.936 -27.288 1.00 80.44 91 ALA A C 1
ATOM 708 O O . ALA A 1 91 ? 11.084 3.859 -28.513 1.00 80.44 91 ALA A O 1
ATOM 709 N N . ALA A 1 92 ? 11.910 4.849 -26.672 1.00 78.81 92 ALA A N 1
ATOM 710 C CA . ALA A 1 92 ? 12.738 5.821 -27.382 1.00 78.81 92 ALA A CA 1
ATOM 711 C C . ALA A 1 92 ? 13.859 5.146 -28.190 1.00 78.81 92 ALA A C 1
ATOM 713 O O . ALA A 1 92 ? 14.082 5.507 -29.345 1.00 78.81 92 ALA A O 1
ATOM 714 N N . ALA A 1 93 ? 14.522 4.133 -27.621 1.00 73.12 93 ALA A N 1
ATOM 715 C CA . ALA A 1 93 ? 15.551 3.361 -28.313 1.00 73.12 93 ALA A CA 1
ATOM 716 C C . ALA A 1 93 ? 14.984 2.625 -29.539 1.00 73.12 93 ALA A C 1
ATOM 718 O O . ALA A 1 93 ? 15.506 2.777 -30.644 1.00 73.12 93 ALA A O 1
ATOM 719 N N . SER A 1 94 ? 13.858 1.923 -29.383 1.00 70.00 94 SER A N 1
ATOM 720 C CA . SER A 1 94 ? 13.191 1.221 -30.486 1.00 70.00 94 SER A CA 1
ATOM 721 C C . SER A 1 94 ? 12.644 2.176 -31.560 1.00 70.00 94 SER A C 1
ATOM 723 O O . SER A 1 94 ? 12.688 1.843 -32.741 1.00 70.00 94 SER A O 1
ATOM 725 N N . ALA A 1 95 ? 12.192 3.380 -31.190 1.00 70.69 95 ALA A N 1
ATOM 726 C CA . ALA A 1 95 ? 11.796 4.414 -32.151 1.00 70.69 95 ALA A CA 1
ATOM 727 C C . ALA A 1 95 ? 13.002 4.985 -32.921 1.00 70.69 95 ALA A C 1
ATOM 729 O O . ALA A 1 95 ? 12.925 5.189 -34.132 1.00 70.69 95 ALA A O 1
ATOM 730 N N . SER A 1 96 ? 14.138 5.192 -32.246 1.00 64.19 96 SER A N 1
ATOM 731 C CA . SER A 1 96 ? 15.364 5.713 -32.869 1.00 64.19 96 SER A CA 1
ATOM 732 C C . SER A 1 96 ? 16.006 4.737 -33.865 1.00 64.19 96 SER A C 1
ATOM 734 O O . SER A 1 96 ? 16.558 5.175 -34.874 1.00 64.19 96 SER A O 1
ATOM 736 N N . ALA A 1 97 ? 15.852 3.424 -33.654 1.00 58.22 97 ALA A N 1
ATOM 737 C CA . ALA A 1 97 ? 16.288 2.395 -34.600 1.00 58.22 97 ALA A CA 1
ATOM 738 C C . ALA A 1 97 ? 15.502 2.423 -35.931 1.00 58.22 97 ALA A C 1
ATOM 740 O O . ALA A 1 97 ? 16.032 2.015 -36.961 1.00 58.22 97 ALA A O 1
ATOM 741 N N . GLY A 1 98 ? 14.266 2.941 -35.934 1.00 52.94 98 GLY A N 1
ATOM 742 C CA . GLY A 1 98 ? 13.432 3.086 -37.136 1.00 52.94 98 GLY A CA 1
ATOM 743 C C . GLY A 1 98 ? 13.684 4.362 -37.952 1.00 52.94 98 GLY A C 1
ATOM 744 O O . GLY A 1 98 ? 13.328 4.411 -39.125 1.00 52.94 98 GLY A O 1
ATOM 745 N N . VAL A 1 99 ? 14.313 5.387 -37.362 1.00 53.84 99 VAL A N 1
ATOM 746 C CA . VAL A 1 99 ? 14.530 6.712 -37.993 1.00 53.84 99 VAL A CA 1
ATOM 747 C C . VAL A 1 99 ? 15.927 6.837 -38.638 1.00 53.84 99 VAL A C 1
ATOM 749 O O . VAL A 1 99 ? 16.220 7.785 -39.367 1.00 53.84 99 VAL A O 1
ATOM 752 N N . GLY A 1 100 ? 16.793 5.837 -38.467 1.00 49.78 100 GLY A N 1
ATOM 753 C CA . GLY A 1 100 ? 18.131 5.783 -39.057 1.00 49.78 100 GLY A CA 1
ATOM 754 C C . GLY A 1 100 ? 18.163 5.422 -40.547 1.00 49.78 100 GLY A C 1
ATOM 755 O O . GLY A 1 100 ? 18.712 4.384 -40.908 1.00 49.78 100 GLY A O 1
ATOM 756 N N . ARG A 1 101 ? 17.623 6.277 -41.428 1.00 48.22 101 ARG A N 1
ATOM 757 C CA . ARG A 1 101 ? 18.029 6.295 -42.853 1.00 48.22 101 ARG A CA 1
ATOM 758 C C . ARG A 1 101 ? 17.973 7.657 -43.558 1.00 48.22 101 ARG A C 1
ATOM 760 O O . ARG A 1 101 ? 18.219 7.710 -44.758 1.00 48.22 101 ARG A O 1
ATOM 767 N N . GLY A 1 102 ? 17.741 8.761 -42.847 1.00 46.12 102 GLY A N 1
ATOM 768 C CA . GLY A 1 102 ? 17.869 10.093 -43.445 1.00 46.12 102 GLY A CA 1
ATOM 769 C C . GLY A 1 102 ? 17.837 11.218 -42.417 1.00 46.12 102 GLY A C 1
ATOM 770 O O . GLY A 1 102 ? 16.809 11.441 -41.792 1.00 46.12 102 GLY A O 1
ATOM 771 N N . GLY A 1 103 ? 18.945 11.945 -42.257 1.00 45.59 103 GLY A N 1
ATOM 772 C CA . GLY A 1 103 ? 18.963 13.215 -41.522 1.00 45.59 103 GLY A CA 1
ATOM 773 C C . GLY A 1 103 ? 20.197 13.408 -40.645 1.00 45.59 103 GLY A C 1
ATOM 774 O O . GLY A 1 103 ? 20.340 12.781 -39.602 1.00 45.59 103 GLY A O 1
ATOM 775 N N . ALA A 1 104 ? 21.089 14.289 -41.090 1.00 50.19 104 ALA A N 1
ATOM 776 C CA . ALA A 1 104 ? 22.361 14.627 -40.466 1.00 50.19 104 ALA A CA 1
ATOM 777 C C . ALA A 1 104 ? 22.223 15.437 -39.158 1.00 50.19 104 ALA A C 1
ATOM 779 O O . ALA A 1 104 ? 21.277 16.198 -38.977 1.00 50.19 104 ALA A O 1
ATOM 780 N N . GLY A 1 105 ? 23.249 15.367 -38.300 1.00 50.88 105 GLY A N 1
ATOM 781 C CA . GLY A 1 105 ? 23.796 16.595 -37.708 1.00 50.88 105 GLY A CA 1
ATOM 782 C C . GLY A 1 105 ? 24.020 16.645 -36.198 1.00 50.88 105 GLY A C 1
ATOM 783 O O . GLY A 1 105 ? 25.122 16.984 -35.792 1.00 50.88 105 GLY A O 1
ATOM 784 N N . ALA A 1 106 ? 23.037 16.330 -35.348 1.00 43.62 106 ALA A N 1
ATOM 785 C CA . ALA A 1 106 ? 23.139 16.696 -33.918 1.00 43.62 106 ALA A CA 1
ATOM 786 C C . ALA A 1 106 ? 22.753 15.598 -32.904 1.00 43.62 106 ALA A C 1
ATOM 788 O O . ALA A 1 106 ? 22.953 15.771 -31.705 1.00 43.62 106 ALA A O 1
ATOM 789 N N . GLY A 1 107 ? 22.226 14.456 -33.357 1.00 52.34 107 GLY A N 1
ATOM 790 C CA . GLY A 1 107 ? 2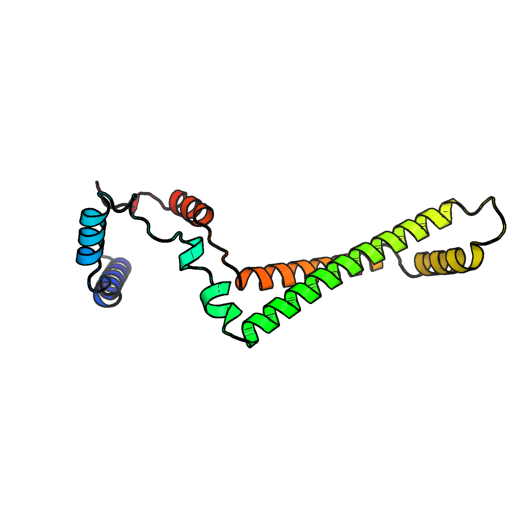1.679 13.403 -32.484 1.00 52.34 107 GLY A CA 1
ATOM 791 C C . GLY A 1 107 ? 22.519 12.128 -32.364 1.00 52.34 107 GLY A C 1
ATOM 792 O O . GLY A 1 107 ? 22.055 11.157 -31.775 1.00 52.34 107 GLY A O 1
ATOM 793 N N . THR A 1 108 ? 23.725 12.080 -32.935 1.00 56.72 108 THR A N 1
ATOM 794 C CA . THR A 1 108 ? 24.456 10.820 -33.175 1.00 56.72 108 THR A CA 1
ATOM 795 C C . THR A 1 108 ? 24.983 10.156 -31.904 1.00 56.72 108 THR A C 1
ATOM 797 O O . THR A 1 108 ? 24.894 8.940 -31.798 1.00 56.72 108 THR A O 1
ATOM 800 N N . ALA A 1 109 ? 25.456 10.913 -30.909 1.00 58.31 109 ALA A N 1
ATOM 801 C CA . ALA A 1 109 ? 25.945 10.342 -29.647 1.00 58.31 109 ALA A CA 1
ATOM 802 C C . ALA A 1 109 ? 24.806 9.804 -28.762 1.00 58.31 109 ALA A C 1
ATOM 804 O O . ALA A 1 109 ? 24.918 8.723 -28.188 1.00 58.31 109 ALA A O 1
ATOM 805 N N . PHE A 1 110 ? 23.683 10.526 -28.694 1.00 60.34 110 PHE A N 1
ATOM 806 C CA . PHE A 1 110 ? 22.504 10.107 -27.931 1.00 60.34 110 PHE A CA 1
ATOM 807 C C . PHE A 1 110 ? 21.784 8.926 -28.602 1.00 60.34 110 PHE A C 1
ATOM 809 O O . PHE A 1 110 ? 21.408 7.971 -27.928 1.00 60.34 110 PHE A O 1
ATOM 816 N N . ALA A 1 111 ? 21.672 8.932 -29.934 1.00 58.66 111 ALA A N 1
ATOM 817 C CA . ALA A 1 111 ? 21.137 7.808 -30.702 1.00 58.66 111 ALA A CA 1
ATOM 818 C C . ALA A 1 111 ? 22.067 6.576 -30.680 1.00 58.66 111 ALA A C 1
ATOM 820 O O . ALA A 1 111 ? 21.591 5.443 -30.597 1.00 58.66 111 ALA A O 1
ATOM 821 N N . ALA A 1 112 ? 23.391 6.768 -30.685 1.00 58.59 112 ALA A N 1
ATOM 822 C CA . ALA A 1 112 ? 24.355 5.683 -30.492 1.00 58.59 112 ALA A CA 1
ATOM 823 C C . ALA A 1 112 ? 24.254 5.084 -29.079 1.00 58.59 112 ALA A C 1
ATOM 825 O O . ALA A 1 112 ? 24.199 3.868 -28.926 1.00 58.59 112 ALA A O 1
ATOM 826 N N . ALA A 1 113 ? 24.138 5.917 -28.040 1.00 62.22 113 ALA A 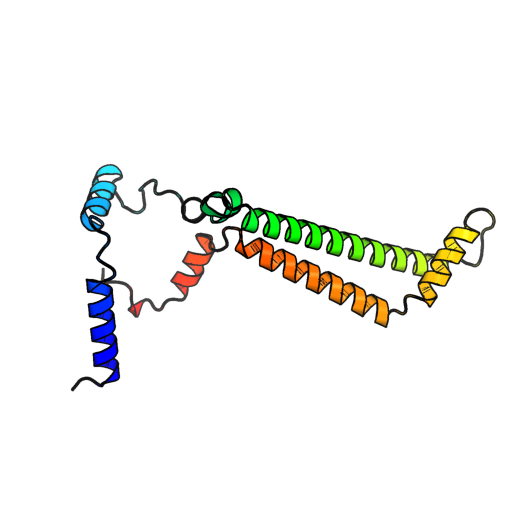N 1
ATOM 827 C CA . ALA A 1 113 ? 23.933 5.442 -26.672 1.00 62.22 113 ALA A CA 1
ATOM 828 C C . ALA A 1 113 ? 22.613 4.662 -26.521 1.00 62.22 113 ALA A C 1
ATOM 830 O O . ALA A 1 113 ? 22.596 3.592 -25.912 1.00 62.22 113 ALA A O 1
ATOM 831 N N . LEU A 1 114 ? 21.520 5.151 -27.121 1.00 64.38 114 LEU A N 1
ATOM 832 C CA . LEU A 1 114 ? 20.213 4.485 -27.108 1.00 64.38 114 LEU A CA 1
ATOM 833 C C . LEU A 1 114 ? 20.206 3.152 -27.871 1.00 64.38 114 LEU A C 1
ATOM 835 O O . LEU A 1 114 ? 19.601 2.191 -27.403 1.00 64.38 114 LEU A O 1
ATOM 839 N N . SER A 1 115 ? 20.899 3.062 -29.007 1.00 60.84 115 SER A N 1
ATOM 840 C CA . SER A 1 115 ? 21.007 1.814 -29.780 1.00 60.84 115 SER A CA 1
ATOM 841 C C . SER A 1 115 ? 21.897 0.763 -29.103 1.00 60.84 115 SER A C 1
ATOM 843 O O . SER A 1 115 ? 21.561 -0.421 -29.125 1.00 60.84 115 SER A O 1
ATOM 845 N N . ILE A 1 116 ? 22.968 1.171 -28.408 1.00 63.59 116 ILE A N 1
ATOM 846 C CA . ILE A 1 116 ? 23.750 0.274 -27.534 1.00 63.59 116 ILE A CA 1
ATOM 847 C C . ILE A 1 116 ? 22.864 -0.265 -26.399 1.00 63.59 116 ILE A C 1
ATOM 849 O O . ILE A 1 116 ? 22.870 -1.463 -26.110 1.00 63.59 116 ILE A O 1
ATOM 853 N N . LEU A 1 117 ? 22.050 0.600 -25.788 1.00 63.09 117 LEU A N 1
ATOM 854 C CA . LEU A 1 117 ? 21.068 0.217 -24.770 1.00 63.09 117 LEU A CA 1
ATOM 855 C C . LEU A 1 117 ? 20.012 -0.760 -25.307 1.00 63.09 117 LEU A C 1
ATOM 857 O O . LEU A 1 117 ? 19.622 -1.670 -24.576 1.00 63.09 117 LEU A O 1
ATOM 861 N N . ASP A 1 118 ? 19.589 -0.631 -26.566 1.00 65.38 118 ASP A N 1
ATOM 862 C CA . ASP A 1 118 ? 18.638 -1.550 -27.205 1.00 65.38 118 ASP A CA 1
ATOM 863 C C . ASP A 1 118 ? 19.201 -2.976 -27.329 1.00 65.38 118 ASP A C 1
ATOM 865 O O . ASP A 1 118 ? 18.496 -3.947 -27.035 1.00 65.38 118 ASP A O 1
ATOM 869 N N . GLY A 1 119 ? 20.489 -3.090 -27.678 1.00 61.78 119 GLY A N 1
ATOM 870 C CA . GLY A 1 119 ? 21.217 -4.361 -27.755 1.00 61.78 119 GLY A CA 1
ATOM 871 C C . GLY A 1 119 ? 21.501 -5.001 -26.390 1.00 61.78 119 GLY A C 1
ATOM 872 O O . GLY A 1 119 ? 21.501 -6.227 -26.264 1.00 61.78 119 GLY A O 1
ATOM 873 N N . VAL A 1 120 ? 21.688 -4.191 -25.342 1.00 63.84 120 VAL A N 1
ATOM 874 C CA . VAL A 1 120 ? 21.927 -4.669 -23.966 1.00 63.84 120 VAL A CA 1
ATOM 875 C C . VAL A 1 120 ? 20.615 -5.056 -23.263 1.00 63.84 120 VAL A C 1
ATOM 877 O O . VAL A 1 120 ? 20.556 -6.060 -22.539 1.00 63.84 120 VAL A O 1
ATOM 880 N N . LEU A 1 121 ? 19.534 -4.311 -23.511 1.00 65.56 121 LEU A N 1
ATOM 881 C CA . LEU A 1 121 ? 18.190 -4.569 -22.989 1.00 65.56 121 LEU A CA 1
ATOM 882 C C . LEU A 1 121 ? 17.414 -5.501 -23.923 1.00 65.56 121 LEU A C 1
ATOM 884 O O . LEU A 1 121 ? 16.413 -5.113 -24.536 1.00 65.56 121 LEU A O 1
ATOM 888 N N . LEU A 1 122 ? 17.839 -6.766 -23.991 1.00 70.75 122 LEU A N 1
ATOM 889 C CA . LEU A 1 122 ? 17.025 -7.807 -24.616 1.00 70.75 122 LEU A CA 1
ATOM 890 C C . LEU A 1 122 ? 15.609 -7.805 -24.007 1.00 70.75 122 LEU A C 1
ATOM 892 O O . LEU A 1 122 ? 15.472 -7.719 -22.780 1.00 70.75 122 LEU A O 1
ATOM 896 N N . PRO A 1 123 ? 14.551 -7.980 -24.820 1.00 74.94 123 PRO A N 1
ATOM 897 C CA . PRO A 1 123 ? 13.162 -7.866 -24.370 1.00 74.94 123 PRO A CA 1
ATOM 898 C C . PRO A 1 123 ? 12.838 -8.815 -23.207 1.00 74.94 123 PRO A C 1
ATOM 900 O O . PRO A 1 123 ? 12.106 -8.450 -22.290 1.00 74.94 123 PRO A O 1
ATOM 903 N N . LYS A 1 124 ? 13.464 -10.001 -23.179 1.00 80.25 124 LYS A N 1
ATOM 904 C CA . LYS A 1 124 ? 13.336 -10.968 -22.078 1.00 80.25 124 LYS A CA 1
ATOM 905 C C . LYS A 1 124 ? 13.903 -10.441 -20.753 1.00 80.25 124 LYS A C 1
ATOM 907 O O . LYS A 1 124 ? 13.290 -10.641 -19.711 1.00 80.25 124 LYS A O 1
ATOM 912 N N . ARG A 1 125 ? 15.051 -9.754 -20.778 1.00 81.94 125 ARG A N 1
ATOM 913 C CA . ARG A 1 125 ? 15.689 -9.191 -19.573 1.00 81.94 125 ARG A CA 1
ATOM 914 C C . ARG A 1 125 ? 14.906 -7.991 -19.054 1.00 81.94 125 ARG A C 1
ATOM 916 O O . ARG A 1 125 ? 14.668 -7.896 -17.855 1.00 81.94 125 ARG A O 1
ATOM 923 N N . LEU A 1 126 ? 14.439 -7.131 -19.959 1.00 84.12 126 LEU A N 1
ATOM 924 C CA . LEU A 1 126 ? 13.583 -6.000 -19.609 1.00 84.12 126 LEU A CA 1
ATOM 925 C C . LEU A 1 126 ? 12.276 -6.465 -18.953 1.00 84.12 126 LEU A C 1
ATOM 927 O O . LEU A 1 126 ? 11.888 -5.918 -17.925 1.00 84.12 126 LEU A O 1
ATOM 931 N N . ALA A 1 127 ? 11.632 -7.503 -19.496 1.00 85.25 127 ALA A N 1
ATOM 932 C CA . ALA A 1 127 ? 10.416 -8.067 -18.916 1.00 85.25 127 ALA A CA 1
ATOM 933 C C . ALA A 1 127 ? 10.636 -8.575 -17.480 1.00 85.25 127 ALA A C 1
ATOM 935 O O . ALA A 1 127 ? 9.812 -8.306 -16.609 1.00 85.25 127 ALA A O 1
ATOM 936 N N . VAL A 1 128 ? 11.763 -9.245 -17.210 1.00 89.12 128 VAL A N 1
ATOM 937 C CA . VAL A 1 128 ? 12.120 -9.695 -15.852 1.00 89.12 128 VAL A CA 1
ATOM 938 C C . VAL A 1 128 ? 12.332 -8.506 -14.915 1.00 89.12 128 VAL A C 1
ATOM 940 O O . VAL A 1 128 ? 11.774 -8.493 -13.821 1.00 89.12 128 VAL A O 1
ATOM 943 N N . VAL A 1 129 ? 13.076 -7.482 -15.339 1.00 88.56 129 VAL A N 1
ATOM 944 C CA . VAL A 1 129 ? 13.320 -6.283 -14.518 1.00 88.56 129 VAL A CA 1
ATOM 945 C C . VAL A 1 129 ? 12.011 -5.552 -14.206 1.00 88.56 129 VAL A C 1
ATOM 947 O O . VAL A 1 129 ? 11.751 -5.223 -13.050 1.00 88.56 129 VAL A O 1
ATOM 950 N N . LEU A 1 130 ? 11.144 -5.356 -15.202 1.00 90.31 130 LEU A N 1
ATOM 951 C CA . LEU A 1 130 ? 9.832 -4.737 -15.003 1.00 90.31 130 LEU A CA 1
ATOM 952 C C . LEU A 1 130 ? 8.932 -5.578 -14.091 1.00 90.31 130 LEU A C 1
ATOM 954 O O . LEU A 1 130 ? 8.243 -5.019 -13.240 1.00 90.31 130 LEU A O 1
ATOM 958 N N . ALA A 1 131 ? 8.964 -6.907 -14.216 1.00 91.62 131 ALA A N 1
ATOM 959 C CA . ALA A 1 131 ? 8.217 -7.801 -13.336 1.00 91.62 131 ALA A CA 1
ATOM 960 C C . ALA A 1 131 ? 8.699 -7.705 -11.880 1.00 91.62 131 ALA A C 1
ATOM 962 O O . ALA A 1 131 ? 7.873 -7.615 -10.971 1.00 91.62 131 ALA A O 1
ATOM 963 N N . VAL A 1 132 ? 10.015 -7.657 -11.649 1.00 93.69 132 VAL A N 1
ATOM 964 C CA . VAL A 1 132 ? 10.598 -7.472 -10.309 1.00 93.69 132 VAL A CA 1
ATOM 965 C C . VAL A 1 132 ? 10.199 -6.117 -9.722 1.00 93.69 132 VAL A C 1
ATOM 967 O O . VAL A 1 132 ? 9.760 -6.061 -8.575 1.00 93.69 132 VAL A O 1
ATOM 970 N N . LEU A 1 133 ? 10.265 -5.036 -10.504 1.00 91.88 133 LEU A N 1
ATOM 971 C CA . LEU A 1 133 ? 9.832 -3.705 -10.062 1.00 91.88 133 LEU A CA 1
ATOM 972 C C . LEU A 1 133 ? 8.329 -3.662 -9.755 1.00 91.88 133 LEU A C 1
ATOM 974 O O . LEU A 1 133 ? 7.919 -3.091 -8.745 1.00 91.88 133 LEU A O 1
ATOM 978 N N . ALA A 1 134 ? 7.501 -4.310 -10.576 1.00 92.69 134 ALA A N 1
ATOM 979 C CA . ALA A 1 134 ? 6.064 -4.408 -10.347 1.00 92.69 134 ALA A CA 1
ATOM 980 C C . ALA A 1 134 ? 5.739 -5.210 -9.078 1.00 92.69 134 ALA A C 1
ATOM 982 O O . ALA A 1 134 ? 4.863 -4.813 -8.306 1.00 92.69 134 ALA A O 1
ATOM 983 N N . LEU A 1 135 ? 6.457 -6.309 -8.831 1.00 94.62 135 LEU A N 1
ATOM 984 C CA . LEU A 1 135 ? 6.336 -7.103 -7.608 1.00 94.62 135 LEU A CA 1
ATOM 985 C C . LEU A 1 135 ? 6.776 -6.308 -6.378 1.00 94.62 135 LEU A C 1
ATOM 987 O O . LEU A 1 135 ? 6.042 -6.284 -5.392 1.00 94.62 135 LEU A O 1
ATOM 991 N N . ALA A 1 136 ? 7.912 -5.611 -6.448 1.00 92.88 136 ALA A N 1
ATOM 992 C CA . ALA A 1 136 ? 8.410 -4.761 -5.370 1.00 92.88 136 ALA A CA 1
ATOM 993 C C . ALA A 1 136 ? 7.414 -3.642 -5.041 1.00 92.88 136 ALA A C 1
ATOM 995 O O . ALA A 1 136 ? 7.042 -3.464 -3.880 1.00 92.88 136 ALA A O 1
ATOM 996 N N . LYS A 1 137 ? 6.896 -2.953 -6.066 1.00 94.25 137 LYS A N 1
ATOM 997 C CA . LYS A 1 137 ? 5.852 -1.935 -5.911 1.00 94.25 137 LYS A CA 1
ATOM 998 C C . LYS A 1 137 ? 4.592 -2.520 -5.275 1.00 94.25 137 LYS A C 1
ATOM 1000 O O . LYS A 1 137 ? 4.088 -1.977 -4.299 1.00 94.25 137 LYS A O 1
ATOM 1005 N N . ARG A 1 138 ? 4.091 -3.644 -5.796 1.00 93.69 138 ARG A N 1
ATOM 1006 C CA . ARG A 1 138 ? 2.873 -4.296 -5.290 1.00 93.69 138 ARG A CA 1
ATOM 1007 C C . ARG A 1 138 ? 3.035 -4.778 -3.850 1.00 93.69 138 ARG A C 1
ATOM 1009 O O . ARG A 1 138 ? 2.088 -4.672 -3.073 1.00 93.69 138 ARG A O 1
ATOM 1016 N N . GLY A 1 139 ? 4.206 -5.307 -3.504 1.00 93.62 139 GLY A N 1
ATOM 1017 C CA . GLY A 1 139 ? 4.557 -5.708 -2.145 1.00 93.62 139 GLY A CA 1
ATOM 1018 C C . GLY A 1 139 ? 4.577 -4.512 -1.198 1.00 93.62 139 GLY A C 1
ATOM 1019 O O . GLY A 1 139 ? 3.905 -4.544 -0.169 1.00 93.62 139 GLY A O 1
ATOM 1020 N N . ALA A 1 140 ? 5.258 -3.433 -1.589 1.00 93.19 140 ALA A N 1
ATOM 1021 C CA . ALA A 1 140 ? 5.330 -2.198 -0.815 1.00 93.19 140 ALA A CA 1
ATOM 1022 C C . ALA A 1 140 ? 3.951 -1.539 -0.631 1.00 93.19 140 ALA A C 1
ATOM 1024 O O . ALA A 1 140 ? 3.604 -1.152 0.481 1.00 93.19 140 ALA A O 1
ATOM 1025 N N . ASP A 1 141 ? 3.128 -1.481 -1.683 1.00 92.19 141 ASP A N 1
ATOM 1026 C CA . ASP A 1 141 ? 1.759 -0.952 -1.619 1.00 92.19 141 ASP A CA 1
ATOM 1027 C C . ASP A 1 141 ? 0.867 -1.798 -0.702 1.00 92.19 141 ASP A C 1
ATOM 1029 O O . ASP A 1 141 ? 0.079 -1.257 0.078 1.00 92.19 141 ASP A O 1
ATOM 1033 N N . ARG A 1 142 ? 0.999 -3.132 -0.754 1.00 92.19 142 ARG A N 1
ATOM 1034 C CA . ARG A 1 142 ? 0.271 -4.024 0.158 1.00 92.19 142 ARG A CA 1
ATOM 1035 C C . ARG A 1 142 ? 0.688 -3.819 1.605 1.00 92.19 142 ARG A C 1
ATOM 1037 O O . ARG A 1 142 ? -0.192 -3.710 2.451 1.00 92.19 142 ARG A O 1
ATOM 1044 N N . LEU A 1 143 ? 1.992 -3.765 1.877 1.00 91.94 143 LEU A N 1
ATOM 1045 C CA . LEU A 1 143 ? 2.498 -3.571 3.232 1.00 91.94 143 LEU A CA 1
ATOM 1046 C C . LEU A 1 143 ? 2.047 -2.211 3.777 1.00 91.94 143 LEU A C 1
ATOM 1048 O O . LEU A 1 143 ? 1.499 -2.140 4.870 1.00 91.94 143 LEU A O 1
ATOM 1052 N N . ALA A 1 144 ? 2.173 -1.149 2.975 1.00 90.94 144 ALA A N 1
ATOM 1053 C CA . ALA A 1 144 ? 1.691 0.187 3.317 1.00 90.94 144 ALA A CA 1
ATOM 1054 C C . ALA A 1 144 ? 0.180 0.215 3.609 1.00 90.94 144 ALA A C 1
ATOM 1056 O O . ALA A 1 144 ? -0.269 0.959 4.483 1.00 90.94 144 ALA A O 1
ATOM 1057 N N . GLY A 1 145 ? -0.603 -0.606 2.905 1.00 86.75 145 GLY A N 1
ATOM 1058 C CA . GLY A 1 145 ? -2.038 -0.758 3.131 1.00 86.75 145 GLY A CA 1
ATOM 1059 C C . GLY A 1 145 ? -2.405 -1.325 4.507 1.00 86.75 145 GLY A C 1
ATOM 1060 O O . GLY A 1 145 ? -3.462 -0.980 5.023 1.00 86.75 145 GLY A O 1
ATOM 1061 N N . GLU A 1 146 ? -1.544 -2.134 5.133 1.00 88.12 146 GLU A N 1
ATOM 1062 C CA . GLU A 1 146 ? -1.800 -2.717 6.465 1.00 88.12 146 GLU A CA 1
ATOM 1063 C C . GLU A 1 146 ? -1.641 -1.708 7.615 1.00 88.12 146 GLU A C 1
ATOM 1065 O O . GLU A 1 146 ? -2.214 -1.891 8.694 1.00 88.12 146 GLU A O 1
ATOM 1070 N N . TYR A 1 147 ? -0.899 -0.623 7.380 1.00 85.94 147 TYR A N 1
ATOM 1071 C CA . TYR A 1 147 ? -0.743 0.493 8.322 1.00 85.94 147 TYR A CA 1
ATOM 1072 C C . TYR A 1 147 ? -1.880 1.519 8.228 1.00 85.94 147 TYR A C 1
ATOM 1074 O O . TYR A 1 147 ? -1.951 2.453 9.026 1.00 85.94 147 TYR A O 1
ATOM 1082 N N . ARG A 1 148 ? -2.777 1.355 7.252 1.00 81.81 148 ARG A N 1
ATOM 1083 C CA . ARG A 1 148 ? -3.959 2.194 7.057 1.00 81.81 148 ARG A CA 1
ATOM 1084 C C . ARG A 1 148 ? -5.222 1.418 7.389 1.00 81.81 148 ARG A C 1
ATOM 1086 O O . ARG A 1 148 ? -5.227 0.192 7.502 1.00 81.81 148 ARG A O 1
ATOM 1093 N N . PHE A 1 149 ? -6.320 2.147 7.533 1.00 74.69 149 PHE A N 1
ATOM 1094 C CA . PHE A 1 149 ? -7.606 1.514 7.730 1.00 74.69 149 PHE A CA 1
ATOM 1095 C C . PHE A 1 149 ? -8.067 0.770 6.467 1.00 74.69 149 PHE A C 1
ATOM 1097 O O . PHE A 1 149 ? -8.279 1.365 5.413 1.00 74.69 149 PHE A O 1
ATOM 1104 N N . LYS A 1 150 ? -8.206 -0.555 6.578 1.00 69.00 150 LYS A N 1
ATOM 1105 C CA . LYS A 1 150 ? -8.538 -1.456 5.460 1.00 69.00 150 LYS A CA 1
ATOM 1106 C C . LYS A 1 150 ? -10.014 -1.844 5.406 1.00 69.00 150 LYS A C 1
ATOM 1108 O O . LYS A 1 150 ? -10.527 -2.200 4.348 1.00 69.00 150 LYS A O 1
ATOM 1113 N N . TYR A 1 151 ? -10.694 -1.812 6.547 1.00 70.44 151 TYR A N 1
ATOM 1114 C CA . TYR A 1 151 ? -12.004 -2.431 6.702 1.00 70.44 151 TYR A CA 1
ATOM 1115 C C . TYR A 1 151 ? -13.118 -1.388 6.790 1.00 70.44 151 TYR A C 1
ATOM 1117 O O . TYR A 1 151 ? -13.768 -1.251 7.822 1.00 70.44 151 TYR A O 1
ATOM 1125 N N . THR A 1 152 ? -13.371 -0.676 5.702 1.00 74.00 152 THR A N 1
ATOM 1126 C CA . THR A 1 152 ? -14.477 0.290 5.625 1.00 74.00 152 THR A CA 1
ATOM 1127 C C . THR A 1 152 ? -15.830 -0.331 5.969 1.00 74.00 152 THR A C 1
ATOM 1129 O O . THR A 1 152 ? -15.997 -1.555 5.939 1.00 74.00 152 THR A O 1
ATOM 1132 N N . GLU A 1 153 ? -16.822 0.502 6.284 1.00 71.06 153 GLU A N 1
ATOM 1133 C CA . GLU A 1 153 ? -18.199 0.024 6.492 1.00 71.06 153 GLU A CA 1
ATOM 1134 C C . GLU A 1 153 ? -18.700 -0.811 5.311 1.00 71.06 153 GLU A C 1
ATOM 1136 O O . GLU A 1 153 ? -19.201 -1.913 5.506 1.00 71.06 153 GLU A O 1
ATOM 1141 N N . LYS A 1 154 ? -18.388 -0.393 4.081 1.00 76.19 154 LYS A N 1
ATOM 1142 C CA . LYS A 1 154 ? -18.680 -1.162 2.864 1.00 76.19 154 LYS A CA 1
ATOM 1143 C C . LYS A 1 154 ? -18.079 -2.574 2.877 1.00 76.19 154 LYS A C 1
ATOM 1145 O O . LYS A 1 154 ? -18.683 -3.509 2.353 1.00 76.19 154 LYS A O 1
ATOM 1150 N N . TYR A 1 155 ? -16.881 -2.744 3.442 1.00 75.00 155 TYR A N 1
ATOM 1151 C CA . TYR A 1 155 ? -16.264 -4.064 3.580 1.00 75.00 155 TYR A CA 1
ATOM 1152 C C . TYR A 1 155 ? -17.022 -4.919 4.601 1.00 75.00 155 TYR A C 1
ATOM 1154 O O . TYR A 1 155 ? -17.301 -6.082 4.320 1.00 75.00 155 TYR A O 1
ATOM 1162 N N . ARG A 1 156 ? -17.388 -4.336 5.754 1.00 73.75 156 ARG A N 1
ATOM 1163 C CA . ARG A 1 156 ? -18.209 -5.001 6.778 1.00 73.75 156 ARG A CA 1
ATOM 1164 C C . ARG A 1 156 ? -19.539 -5.453 6.189 1.00 73.75 156 ARG A C 1
ATOM 1166 O O . ARG A 1 156 ? -19.889 -6.611 6.346 1.00 73.75 156 ARG A O 1
ATOM 1173 N N . ASP A 1 157 ? -20.255 -4.570 5.505 1.00 76.69 157 ASP A N 1
ATOM 1174 C CA . ASP A 1 157 ? -21.602 -4.861 5.008 1.00 76.69 157 ASP A CA 1
ATOM 1175 C C . ASP A 1 157 ? -21.577 -5.982 3.961 1.00 76.69 157 ASP A C 1
ATOM 1177 O O . ASP A 1 157 ? -22.440 -6.859 3.954 1.00 76.69 157 ASP A O 1
ATOM 1181 N N . ARG A 1 158 ? -20.522 -6.031 3.138 1.00 81.25 158 ARG A N 1
ATOM 1182 C CA . ARG A 1 158 ? -20.277 -7.146 2.215 1.00 81.25 158 ARG A CA 1
ATOM 1183 C C . ARG A 1 158 ? -20.010 -8.468 2.938 1.00 81.25 158 ARG A C 1
ATOM 1185 O O . ARG A 1 158 ? -20.453 -9.508 2.458 1.00 81.25 158 ARG A O 1
ATOM 1192 N N . ASP A 1 159 ? -19.269 -8.446 4.043 1.00 77.12 159 ASP A N 1
ATOM 1193 C CA . ASP A 1 159 ? -19.013 -9.646 4.845 1.00 77.12 159 ASP A CA 1
ATOM 1194 C C . ASP A 1 159 ? -20.272 -10.084 5.605 1.00 77.12 159 ASP A C 1
ATOM 1196 O O . ASP A 1 159 ? -20.603 -11.266 5.586 1.00 77.12 159 ASP A O 1
ATOM 1200 N N . LEU A 1 160 ? -21.034 -9.147 6.179 1.00 71.00 160 LEU A N 1
ATOM 1201 C CA . LEU A 1 160 ? -22.313 -9.417 6.844 1.00 71.00 160 LEU A CA 1
ATOM 1202 C C . LEU A 1 160 ? -23.329 -10.038 5.883 1.00 71.00 160 LEU A C 1
ATOM 1204 O O . LEU A 1 160 ? -24.008 -10.990 6.253 1.00 71.00 160 LEU A O 1
ATOM 1208 N N . ALA A 1 161 ? -23.381 -9.574 4.631 1.00 78.19 161 ALA A N 1
ATOM 1209 C CA . ALA A 1 161 ? -24.246 -10.152 3.603 1.00 78.19 161 ALA A CA 1
ATOM 1210 C C . ALA A 1 161 ? -23.913 -11.621 3.270 1.00 78.19 161 ALA A C 1
ATOM 1212 O O . ALA A 1 161 ? -24.748 -12.328 2.711 1.00 78.19 161 ALA A O 1
ATOM 1213 N N . ARG A 1 162 ? -22.698 -12.085 3.591 1.00 78.00 162 ARG A N 1
ATOM 1214 C CA . ARG A 1 162 ? -22.254 -13.471 3.369 1.00 78.00 162 ARG A CA 1
ATOM 1215 C C . ARG A 1 162 ? -22.480 -14.372 4.575 1.00 78.00 162 ARG A C 1
ATOM 1217 O O . ARG A 1 162 ? -22.372 -15.588 4.433 1.00 78.00 162 ARG A O 1
ATOM 1224 N N . ILE A 1 163 ? -22.759 -13.805 5.748 1.00 68.69 163 ILE A N 1
ATOM 1225 C CA . ILE A 1 163 ? -23.038 -14.589 6.947 1.00 68.69 163 ILE A CA 1
ATOM 1226 C C . ILE A 1 163 ? -24.456 -15.156 6.808 1.00 68.69 163 ILE A C 1
ATOM 1228 O O . ILE A 1 163 ? -25.406 -14.391 6.625 1.00 68.69 163 ILE A O 1
ATOM 1232 N N . PRO A 1 164 ? -24.633 -16.487 6.889 1.00 62.75 164 PRO A N 1
ATOM 1233 C CA . PRO A 1 164 ? -25.958 -17.085 6.911 1.00 62.75 164 PRO A CA 1
ATOM 1234 C C . PRO A 1 164 ? -26.772 -16.478 8.055 1.00 62.75 164 PRO A C 1
ATOM 1236 O O . PRO A 1 164 ? -26.331 -16.502 9.205 1.00 62.75 164 PRO A O 1
ATOM 1239 N N . LYS A 1 165 ? -27.982 -15.984 7.758 1.00 60.00 165 LYS A N 1
ATOM 1240 C CA . LYS A 1 165 ? -28.898 -15.367 8.741 1.00 60.00 165 LYS A CA 1
ATOM 1241 C C . LYS A 1 165 ? -29.324 -16.298 9.889 1.00 60.00 165 LYS A C 1
ATOM 1243 O O . LYS A 1 165 ? -30.035 -15.869 10.782 1.00 60.00 165 LYS A O 1
ATOM 1248 N N . VAL A 1 166 ? -28.860 -17.546 9.892 1.00 51.44 166 VAL A N 1
ATOM 1249 C CA . VAL A 1 166 ? -29.060 -18.545 10.954 1.00 51.44 166 VAL A CA 1
ATOM 1250 C C . VAL A 1 166 ? -28.538 -18.060 12.319 1.00 51.44 166 VAL A C 1
ATOM 1252 O O . VAL A 1 166 ? -28.979 -18.556 13.347 1.00 51.44 166 VAL A O 1
ATOM 1255 N N . TRP A 1 167 ? -27.628 -17.081 12.333 1.00 42.50 167 TRP A N 1
ATOM 1256 C CA . TRP A 1 167 ? -27.062 -16.479 13.549 1.00 42.50 167 TRP A CA 1
ATOM 1257 C C . TRP A 1 167 ? -27.655 -15.109 13.913 1.00 42.50 167 TRP A C 1
ATOM 1259 O O . TRP A 1 167 ? -27.163 -14.472 14.841 1.00 42.50 167 TRP A O 1
ATOM 1269 N N . ALA A 1 168 ? -28.649 -14.618 13.167 1.00 45.50 168 ALA A N 1
ATOM 1270 C CA . ALA A 1 168 ? -29.368 -13.411 13.555 1.00 45.50 168 ALA A CA 1
ATOM 1271 C C . ALA A 1 168 ? -30.353 -13.770 14.675 1.00 45.50 168 ALA A C 1
ATOM 1273 O O . ALA A 1 168 ? -31.081 -14.756 14.550 1.00 45.50 168 ALA A O 1
ATOM 1274 N N . ASP A 1 169 ? -30.344 -12.998 15.766 1.00 39.25 169 ASP A N 1
ATOM 1275 C CA . ASP A 1 169 ? -31.340 -13.149 16.829 1.00 39.25 169 ASP A CA 1
ATOM 1276 C C . ASP A 1 169 ? -32.751 -13.065 16.212 1.00 39.25 169 ASP A C 1
ATOM 1278 O O . ASP A 1 169 ? -32.969 -12.225 15.332 1.00 39.25 169 ASP A O 1
ATOM 1282 N N . PRO A 1 170 ? -33.695 -13.932 16.624 1.00 43.19 170 PRO A N 1
ATOM 1283 C CA . PRO A 1 170 ? -35.081 -13.810 16.195 1.00 43.19 170 PRO A CA 1
ATOM 1284 C C . PRO A 1 170 ? -35.635 -12.448 16.635 1.00 43.19 170 PRO A C 1
ATOM 1286 O O . PRO A 1 170 ? -35.376 -12.015 17.762 1.00 43.19 170 PRO A O 1
ATOM 1289 N N . GLU A 1 171 ? -36.341 -11.785 15.713 1.00 45.31 171 GLU A N 1
ATOM 1290 C CA . GLU A 1 171 ? -36.983 -10.474 15.910 1.00 45.31 171 GLU A CA 1
ATOM 1291 C C . GLU A 1 171 ? -37.965 -10.451 17.091 1.00 45.31 171 GLU A C 1
ATOM 1293 O O . GLU A 1 171 ? -38.683 -11.459 17.301 1.00 45.31 171 GLU A O 1
#

Secondary structure (DSSP, 8-state):
---HHHHHHHHHHHHHHHHTTS-TTHHHHHHHHHHHHSSSTTS-PPPHHHHT-HIIIIITT-HHHHHHHHHHHHHHHHHHHHHHHHHHHHHHHHHHHHHTTS--SS-HHHHHHHHHHHHHS-HHHHHHHHHHHHHHHHHHHHHHHHTS----HHHHHHHHTTS-GGGSPP-

Radius of gyration: 29.4 Å; chains: 1; bounding box: 63×54×75 Å

Organism: Trieres chinensis (NCBI:txid1514140)

Foldseek 3Di:
DDDPVRVVVVVVVVCCCVVVPPPVCVVVVLVVQCVVQVHPVRRPDPFPQVVVFLQVPPCVVDPVSVVLLVVLVVLLVCLVVVLVVLVVLLVVLVVLVVVPDDDDDDCVVVNVVSVVVNVVPDVVNNVVSNVVSVVSNVVSVVSSCVSGDDCGPVNVVVVVVVDPCPPPDDD